Protein AF-A0A953ZDV0-F1 (afdb_monomer_lite)

Radius of gyration: 20.02 Å; chains: 1; bounding box: 56×31×41 Å

Structure (mmCIF, N/CA/C/O backbone):
data_AF-A0A953ZDV0-F1
#
_entry.id   AF-A0A953ZDV0-F1
#
loop_
_atom_site.group_PDB
_atom_site.id
_atom_site.type_symbol
_atom_site.label_atom_id
_atom_site.label_alt_id
_atom_site.label_comp_id
_atom_site.label_asym_id
_atom_site.label_entity_id
_atom_site.label_seq_id
_atom_site.pdbx_PDB_ins_code
_atom_site.Cartn_x
_atom_site.Cartn_y
_atom_site.Cartn_z
_atom_site.occupancy
_atom_site.B_iso_or_equiv
_atom_site.auth_seq_id
_atom_site.auth_comp_id
_atom_site.auth_asym_id
_atom_site.auth_atom_id
_atom_site.pdbx_PDB_model_num
ATOM 1 N N . ASP A 1 1 ? 22.641 19.130 -24.798 1.00 83.31 1 ASP A N 1
ATOM 2 C CA . ASP A 1 1 ? 21.832 18.069 -25.438 1.00 83.31 1 ASP A CA 1
ATOM 3 C C . ASP A 1 1 ? 20.433 17.945 -24.821 1.00 83.31 1 ASP A C 1
ATOM 5 O O . ASP A 1 1 ? 19.579 17.345 -25.453 1.00 83.31 1 ASP A O 1
ATOM 9 N N . GLY A 1 2 ? 20.171 18.546 -23.648 1.00 94.38 2 GLY A N 1
ATOM 10 C CA . GLY A 1 2 ? 18.855 18.499 -22.997 1.00 94.38 2 GLY A CA 1
ATOM 11 C C . GLY A 1 2 ? 18.671 17.290 -22.074 1.00 94.38 2 GLY A C 1
ATOM 12 O O . GLY A 1 2 ? 17.545 16.984 -21.696 1.00 94.38 2 GLY A O 1
ATOM 13 N N . SER A 1 3 ? 19.759 16.602 -21.723 1.00 89.69 3 SER A N 1
ATOM 14 C CA . SER A 1 3 ? 19.734 15.432 -20.847 1.00 89.69 3 SER A CA 1
ATOM 15 C C . SER A 1 3 ? 19.514 15.813 -19.377 1.00 89.69 3 SER A C 1
ATOM 17 O O . SER A 1 3 ? 20.119 16.760 -18.873 1.00 89.69 3 SER A O 1
ATOM 19 N N . TYR A 1 4 ? 18.694 15.027 -18.674 1.00 91.88 4 TYR A N 1
ATOM 20 C CA . TYR A 1 4 ? 18.466 15.112 -17.228 1.00 91.88 4 TYR A CA 1
ATOM 21 C C . TYR A 1 4 ? 18.733 13.753 -16.579 1.00 91.88 4 TYR A C 1
ATOM 23 O O . TYR A 1 4 ? 18.439 12.715 -17.171 1.00 91.88 4 TYR A O 1
ATOM 31 N N . PHE A 1 5 ? 19.254 13.754 -15.352 1.00 91.56 5 PHE A N 1
ATOM 32 C CA . PHE A 1 5 ? 19.425 12.549 -14.544 1.00 91.56 5 PHE A CA 1
ATOM 33 C C . PHE A 1 5 ? 18.809 12.753 -13.157 1.00 91.56 5 PHE A C 1
ATOM 35 O O . PHE A 1 5 ? 18.950 13.815 -12.553 1.00 91.56 5 PHE A O 1
ATOM 42 N N . GLY A 1 6 ? 18.093 11.736 -12.673 1.00 92.88 6 GLY A N 1
ATOM 43 C CA . GLY A 1 6 ? 17.549 11.701 -11.319 1.00 92.88 6 GLY A CA 1
ATOM 44 C C . GLY A 1 6 ? 18.525 10.995 -10.389 1.00 92.88 6 GLY A C 1
ATOM 45 O O . GLY A 1 6 ? 18.869 9.840 -10.632 1.00 92.88 6 GLY A O 1
ATOM 46 N N . VAL A 1 7 ? 18.967 11.682 -9.337 1.00 93.50 7 VAL A N 1
AT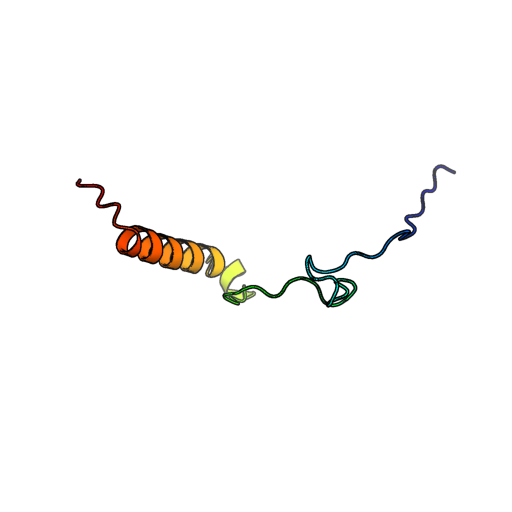OM 47 C CA . VAL A 1 7 ? 19.788 11.096 -8.271 1.00 93.50 7 VAL A CA 1
ATOM 48 C C . VAL A 1 7 ? 18.947 11.057 -7.001 1.00 93.50 7 VAL A C 1
ATOM 50 O O . VAL A 1 7 ? 18.445 12.109 -6.604 1.00 93.50 7 VAL A O 1
ATOM 53 N N . PRO A 1 8 ? 18.770 9.892 -6.357 1.00 91.19 8 PRO A N 1
ATOM 54 C CA . PRO A 1 8 ? 18.191 9.855 -5.023 1.00 91.19 8 PRO A CA 1
ATOM 55 C C . PRO A 1 8 ? 19.158 10.540 -4.050 1.00 91.19 8 PRO A C 1
ATOM 57 O O . PRO A 1 8 ? 20.328 10.169 -3.973 1.00 91.19 8 PRO A O 1
ATOM 60 N N . THR A 1 9 ? 18.689 11.565 -3.342 1.00 92.88 9 THR A N 1
ATOM 61 C CA . THR A 1 9 ? 19.522 12.345 -2.411 1.00 92.88 9 THR A CA 1
ATOM 62 C C . THR A 1 9 ? 19.237 12.028 -0.950 1.00 92.88 9 THR A C 1
ATOM 64 O O . THR A 1 9 ? 20.117 12.216 -0.124 1.00 92.88 9 THR A O 1
ATOM 67 N N . GLU A 1 10 ? 18.031 11.547 -0.635 1.00 91.50 10 GLU A N 1
ATOM 68 C CA . GLU A 1 10 ? 17.563 11.339 0.737 1.00 91.50 10 GLU A CA 1
ATOM 69 C C . GLU A 1 10 ? 16.770 10.033 0.868 1.00 91.50 10 GLU A C 1
ATOM 71 O O . GLU A 1 10 ? 16.050 9.633 -0.051 1.00 91.50 10 GLU A O 1
ATOM 76 N N . GLY A 1 11 ? 16.888 9.391 2.033 1.00 91.00 11 GLY A N 1
ATOM 77 C CA . GLY A 1 11 ? 16.136 8.192 2.407 1.00 91.00 11 GLY A CA 1
ATOM 78 C C . GLY A 1 11 ? 14.997 8.510 3.377 1.00 91.00 11 GLY A C 1
ATOM 79 O O . GLY A 1 11 ? 15.140 9.354 4.262 1.00 91.00 11 GLY A O 1
ATOM 80 N N . TYR A 1 12 ? 13.871 7.810 3.237 1.00 93.12 12 TYR A N 1
ATOM 81 C CA . TYR A 1 12 ? 12.693 7.996 4.086 1.00 93.12 12 TYR A CA 1
ATOM 82 C C . TYR A 1 12 ? 12.503 6.820 5.040 1.00 93.12 12 TYR A C 1
ATOM 84 O O . TYR A 1 12 ? 12.625 5.655 4.657 1.00 93.12 12 TYR A O 1
ATOM 92 N N . PHE A 1 13 ? 12.152 7.142 6.283 1.00 94.25 13 PHE A N 1
ATOM 93 C CA . PHE A 1 13 ? 11.915 6.175 7.348 1.00 94.25 13 PHE A CA 1
ATOM 94 C C . PHE A 1 13 ? 10.465 6.242 7.829 1.00 94.25 13 PHE A C 1
ATOM 96 O O . PHE A 1 13 ? 9.769 7.238 7.625 1.00 94.25 13 PHE A O 1
ATOM 103 N N . SER A 1 14 ? 10.007 5.177 8.485 1.00 93.75 14 SER A N 1
ATOM 104 C CA . SER A 1 14 ? 8.748 5.185 9.231 1.00 93.75 14 SER A CA 1
ATOM 105 C C . SER A 1 14 ? 8.728 6.300 10.282 1.00 93.75 14 SER A C 1
ATOM 107 O O . SER A 1 14 ? 9.771 6.763 10.737 1.00 93.75 14 SER A O 1
ATOM 109 N N . MET A 1 15 ? 7.531 6.705 10.720 1.00 92.88 15 MET A N 1
ATOM 110 C CA . MET A 1 15 ? 7.369 7.783 11.711 1.00 92.88 15 MET A CA 1
ATOM 111 C C . MET A 1 15 ? 8.076 7.498 13.045 1.00 92.88 15 MET A C 1
ATOM 113 O O . MET A 1 15 ? 8.454 8.423 13.754 1.00 92.88 15 MET A O 1
ATOM 117 N N . ASP A 1 16 ? 8.271 6.222 13.384 1.00 93.19 16 ASP A N 1
ATOM 118 C CA . ASP A 1 16 ? 9.024 5.792 14.564 1.00 93.19 16 ASP A CA 1
ATOM 119 C C . ASP A 1 16 ? 10.541 5.651 14.319 1.00 93.19 16 ASP A C 1
ATOM 121 O O . ASP A 1 16 ? 11.272 5.242 15.219 1.00 93.19 16 ASP A O 1
ATOM 125 N N . GLY A 1 17 ? 11.016 5.954 13.107 1.00 90.06 17 GLY A N 1
ATOM 126 C CA . GLY A 1 17 ? 12.415 5.882 12.683 1.00 90.06 17 GLY A CA 1
ATOM 127 C C . GLY A 1 17 ? 12.986 4.467 12.553 1.00 90.06 17 GLY A C 1
ATOM 128 O O . GLY A 1 17 ? 14.163 4.319 12.236 1.00 90.06 17 GLY A O 1
ATOM 129 N N . LYS A 1 18 ? 12.197 3.414 12.806 1.00 90.12 18 LYS A N 1
ATOM 130 C CA . LYS A 1 18 ? 12.716 2.038 12.911 1.00 90.12 18 LYS A CA 1
ATOM 131 C C . LYS A 1 18 ? 12.871 1.327 11.576 1.00 90.12 18 LYS A C 1
ATOM 133 O O . LYS A 1 18 ? 13.661 0.390 11.483 1.00 90.12 18 LYS A O 1
ATOM 138 N N . ARG A 1 19 ? 12.097 1.712 10.561 1.00 89.12 19 ARG A N 1
ATOM 139 C CA . ARG A 1 19 ? 12.090 1.051 9.253 1.00 89.12 19 ARG A CA 1
ATOM 140 C C . ARG A 1 19 ? 12.529 2.016 8.170 1.00 89.12 19 ARG A C 1
ATOM 142 O O . ARG A 1 19 ? 11.909 3.061 8.005 1.00 89.12 19 ARG A O 1
ATOM 149 N N . ASN A 1 20 ? 13.556 1.632 7.418 1.00 93.44 20 ASN A N 1
ATOM 150 C CA . ASN A 1 20 ? 13.859 2.254 6.134 1.00 93.44 20 ASN A CA 1
ATOM 151 C C . ASN A 1 20 ? 12.797 1.798 5.119 1.00 93.44 20 ASN A C 1
ATOM 153 O O . ASN A 1 20 ? 12.527 0.603 5.022 1.00 93.44 20 ASN A O 1
ATOM 157 N N . LEU A 1 21 ? 12.180 2.738 4.401 1.00 93.81 21 LEU A N 1
ATOM 158 C CA . LEU A 1 21 ? 11.166 2.435 3.387 1.00 93.81 21 LEU A CA 1
ATOM 159 C C . LEU A 1 21 ? 11.774 2.078 2.026 1.00 93.81 21 LEU A C 1
ATOM 161 O O . LEU A 1 21 ? 11.071 1.560 1.156 1.00 93.81 21 LEU A O 1
ATOM 165 N N . GLU A 1 22 ? 13.067 2.327 1.835 1.00 93.19 22 GLU A N 1
ATOM 166 C CA . GLU A 1 22 ? 13.801 1.930 0.641 1.00 93.19 22 GLU A CA 1
ATOM 167 C C . GLU A 1 22 ? 13.770 0.403 0.467 1.00 93.19 22 GLU A C 1
ATOM 169 O O . GLU A 1 22 ? 14.125 -0.348 1.373 1.00 93.19 22 GLU A O 1
ATOM 174 N N . ASN A 1 23 ? 13.325 -0.062 -0.704 1.00 91.25 23 ASN A N 1
ATOM 175 C CA . ASN A 1 23 ? 13.127 -1.480 -1.047 1.00 91.25 23 ASN A CA 1
ATOM 176 C C . ASN A 1 23 ? 12.119 -2.270 -0.177 1.00 91.25 23 ASN A C 1
ATOM 178 O O . ASN A 1 23 ? 11.901 -3.448 -0.453 1.00 91.25 23 ASN A O 1
ATOM 182 N N . ASP A 1 24 ? 11.479 -1.656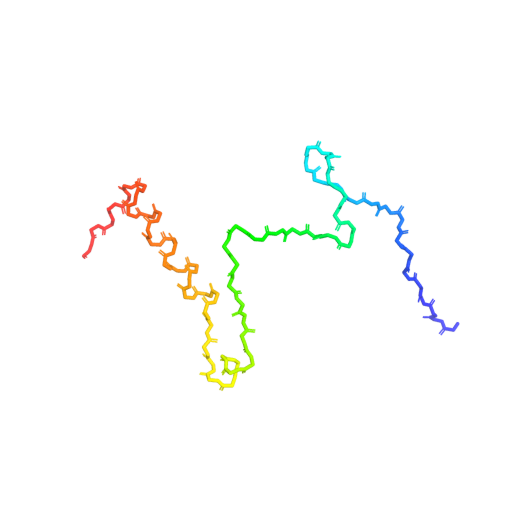 0.825 1.00 90.56 24 ASP A N 1
ATOM 183 C CA . ASP A 1 24 ? 10.531 -2.319 1.743 1.00 90.56 24 ASP A CA 1
ATOM 184 C C . ASP A 1 24 ? 9.088 -1.804 1.573 1.00 90.56 24 ASP A C 1
ATOM 186 O O . ASP A 1 24 ? 8.125 -2.574 1.614 1.00 90.56 2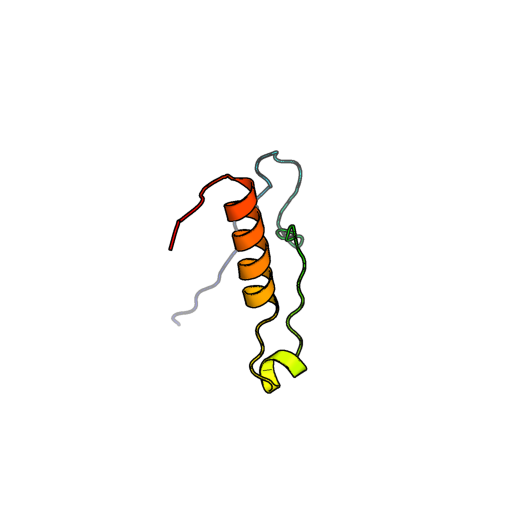4 ASP A O 1
ATOM 190 N N . GLY A 1 25 ? 8.920 -0.500 1.324 1.00 89.94 25 GLY A N 1
ATOM 191 C CA . GLY A 1 25 ? 7.613 0.132 1.150 1.00 89.94 25 GLY A CA 1
ATOM 192 C C . GLY A 1 25 ? 6.700 0.039 2.382 1.00 89.94 25 GLY A C 1
ATOM 193 O O . GLY A 1 25 ? 7.132 -0.175 3.518 1.00 89.94 25 GLY A O 1
ATOM 194 N N . VAL A 1 26 ? 5.395 0.222 2.163 1.00 92.00 26 VAL A N 1
ATOM 195 C CA . VAL A 1 26 ? 4.371 0.138 3.215 1.00 92.00 26 VAL A CA 1
ATOM 196 C C . VAL A 1 26 ? 3.514 -1.095 2.967 1.00 92.00 26 VAL A C 1
ATOM 198 O O . VAL A 1 26 ? 2.950 -1.269 1.888 1.00 92.00 26 VAL A O 1
ATOM 201 N N . ARG A 1 27 ? 3.427 -1.975 3.968 1.00 92.38 27 ARG A N 1
ATOM 202 C CA . ARG A 1 27 ? 2.542 -3.138 3.890 1.00 92.38 27 ARG A CA 1
ATOM 203 C C . ARG A 1 27 ? 1.105 -2.693 4.168 1.00 92.38 27 ARG A C 1
ATOM 205 O O . ARG A 1 27 ? 0.920 -1.949 5.127 1.00 92.38 27 ARG A O 1
ATOM 212 N N . PRO A 1 28 ? 0.120 -3.146 3.377 1.00 95.44 28 PRO A N 1
ATOM 213 C CA . PRO A 1 28 ? -1.278 -2.855 3.659 1.00 95.44 28 PRO A CA 1
ATOM 214 C C . PRO A 1 28 ? -1.744 -3.640 4.888 1.00 95.44 28 PRO A C 1
ATOM 216 O O . PRO A 1 28 ? -1.261 -4.752 5.123 1.00 95.44 28 PRO A O 1
ATOM 219 N N . ASP A 1 29 ? -2.712 -3.096 5.621 1.00 96.44 29 ASP A N 1
ATOM 220 C CA . ASP A 1 29 ? -3.372 -3.801 6.725 1.00 96.44 29 ASP A CA 1
ATOM 221 C C . ASP A 1 29 ? -4.167 -5.010 6.211 1.00 96.44 29 ASP A C 1
ATOM 223 O O . ASP A 1 29 ? -4.106 -6.100 6.780 1.00 96.44 29 ASP A O 1
ATOM 227 N N . ILE A 1 30 ? -4.840 -4.839 5.068 1.00 97.19 30 ILE A N 1
ATOM 228 C CA . ILE A 1 30 ? -5.572 -5.890 4.359 1.00 97.19 30 ILE A CA 1
ATOM 229 C C . ILE A 1 30 ? -4.963 -6.046 2.965 1.00 97.19 30 ILE A C 1
ATOM 231 O O . ILE A 1 30 ? -5.028 -5.151 2.122 1.00 97.19 30 ILE A O 1
ATOM 235 N N . ARG A 1 31 ? -4.330 -7.195 2.708 1.00 97.44 31 ARG A N 1
ATOM 236 C CA . ARG A 1 31 ? -3.700 -7.485 1.414 1.00 97.44 31 ARG A CA 1
ATOM 237 C C . ARG A 1 31 ? -4.691 -8.168 0.475 1.00 97.44 31 ARG A C 1
ATOM 239 O O . ARG A 1 31 ? -4.938 -9.361 0.620 1.00 97.44 31 ARG A O 1
ATOM 246 N N . ILE A 1 32 ? -5.145 -7.447 -0.546 1.00 97.62 32 ILE A N 1
ATOM 247 C CA . ILE A 1 32 ? -5.962 -7.989 -1.638 1.00 97.62 32 ILE A CA 1
ATOM 248 C C . ILE A 1 32 ? -5.170 -7.911 -2.942 1.00 97.62 32 ILE A C 1
ATOM 250 O O . ILE A 1 32 ? -4.750 -6.839 -3.369 1.00 97.62 32 ILE A O 1
ATOM 254 N N . ALA A 1 33 ? -4.916 -9.061 -3.564 1.00 96.94 33 ALA A N 1
ATOM 255 C CA . ALA A 1 33 ? -4.213 -9.109 -4.840 1.00 96.94 33 ALA A CA 1
ATOM 256 C C . ALA A 1 33 ? -5.188 -8.863 -5.998 1.00 96.94 33 ALA A C 1
ATOM 258 O O . ALA A 1 33 ? -6.241 -9.490 -6.062 1.00 96.94 33 ALA A O 1
ATOM 259 N N . LEU A 1 34 ? -4.802 -8.009 -6.948 1.00 97.25 34 LEU A N 1
ATOM 260 C CA . LEU A 1 34 ? -5.489 -7.882 -8.231 1.00 97.25 34 LEU A CA 1
ATOM 261 C C . LEU A 1 34 ? -4.889 -8.883 -9.225 1.00 97.25 34 LEU A C 1
ATOM 263 O O . LEU A 1 34 ? -3.731 -8.737 -9.629 1.00 97.25 34 LEU A O 1
ATOM 267 N N . SER A 1 35 ? -5.656 -9.900 -9.617 1.00 98.00 35 SER A N 1
ATOM 268 C CA . SER A 1 35 ? -5.184 -10.899 -10.579 1.00 98.00 35 SER A CA 1
ATOM 269 C C . SER A 1 35 ? -5.365 -10.439 -12.032 1.00 98.00 35 SER A C 1
ATOM 271 O O . SER A 1 35 ? -6.109 -9.503 -12.333 1.00 98.00 35 SER A O 1
ATOM 273 N N . ALA A 1 36 ? -4.688 -11.108 -12.970 1.00 98.06 36 ALA A N 1
ATOM 274 C CA . ALA A 1 36 ? -4.903 -10.871 -14.398 1.00 98.06 36 ALA A CA 1
ATOM 275 C C . ALA A 1 36 ? -6.342 -11.218 -14.828 1.00 98.06 36 ALA A C 1
ATOM 277 O O . ALA A 1 36 ? -6.939 -10.473 -15.602 1.00 98.06 36 ALA A O 1
ATOM 278 N N . GLU A 1 37 ? -6.901 -12.301 -14.279 1.00 98.31 37 GLU A N 1
ATOM 279 C CA . GLU A 1 37 ? -8.293 -12.723 -14.487 1.00 98.31 37 GLU A CA 1
ATOM 280 C C . GLU A 1 37 ? -9.266 -11.608 -14.091 1.00 98.31 37 GLU A C 1
ATOM 282 O O . GLU A 1 37 ? -10.179 -11.286 -14.845 1.00 98.31 37 GLU A O 1
ATOM 287 N N . ASP A 1 38 ? -9.036 -10.954 -12.949 1.00 98.31 38 ASP A N 1
ATOM 288 C CA . ASP A 1 38 ? -9.892 -9.859 -12.483 1.00 98.31 38 ASP A CA 1
ATOM 289 C C . ASP A 1 38 ? -9.853 -8.666 -13.434 1.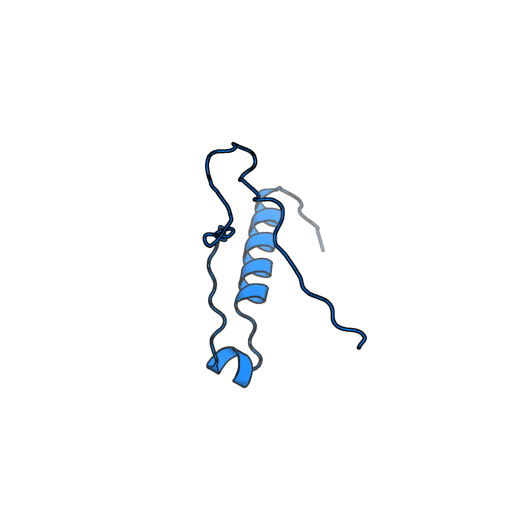00 98.31 38 ASP A C 1
ATOM 291 O O . ASP A 1 38 ? -10.893 -8.085 -13.740 1.00 98.31 38 ASP A O 1
ATOM 295 N N . ARG A 1 39 ? -8.682 -8.353 -14.003 1.00 97.06 39 ARG A N 1
ATOM 296 C CA . ARG A 1 39 ? -8.564 -7.288 -15.011 1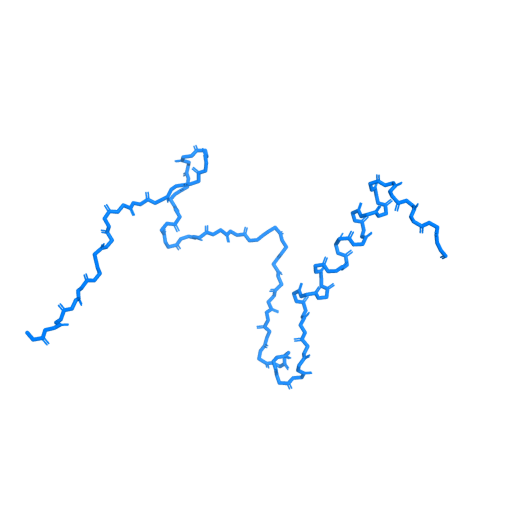.00 97.06 39 ARG A CA 1
ATOM 297 C C . ARG A 1 39 ? -9.314 -7.629 -16.295 1.00 97.06 39 ARG A C 1
ATOM 299 O O . ARG A 1 39 ? -9.966 -6.752 -16.858 1.00 97.06 39 ARG A O 1
ATOM 306 N N . VAL A 1 40 ? -9.245 -8.881 -16.750 1.00 98.31 40 VAL A N 1
ATOM 307 C CA . VAL A 1 40 ? -9.981 -9.356 -17.935 1.00 98.31 40 VAL A CA 1
ATOM 308 C C . VAL A 1 40 ? -11.489 -9.330 -17.680 1.00 98.31 40 VAL A C 1
ATOM 310 O O . VAL A 1 40 ? -12.250 -8.842 -18.515 1.00 98.31 40 VAL A O 1
ATOM 313 N N . ALA A 1 41 ? -11.912 -9.788 -16.503 1.00 98.25 41 ALA A N 1
ATOM 314 C CA . ALA A 1 41 ? -13.305 -9.830 -16.078 1.00 98.25 41 ALA A CA 1
ATOM 315 C C . ALA A 1 41 ? -13.854 -8.471 -15.599 1.00 98.25 41 ALA A C 1
ATOM 317 O O . ALA A 1 41 ? -15.031 -8.389 -15.254 1.00 98.25 41 ALA A O 1
ATOM 318 N N . LYS A 1 42 ? -13.029 -7.412 -15.575 1.00 97.69 42 LYS A N 1
ATOM 319 C CA . LYS A 1 42 ? -13.356 -6.080 -15.030 1.00 97.69 42 LYS A CA 1
ATOM 320 C C . LYS A 1 42 ? -13.891 -6.124 -13.589 1.00 97.69 42 LYS A C 1
ATOM 322 O O . LYS A 1 42 ? -14.791 -5.363 -13.241 1.00 97.69 42 LYS A O 1
ATOM 327 N N . ARG A 1 43 ? -13.340 -7.015 -12.763 1.00 98.25 43 ARG A N 1
ATOM 328 C CA . ARG A 1 43 ? -13.600 -7.084 -11.320 1.00 98.25 43 ARG A CA 1
ATOM 329 C C . ARG A 1 43 ? -12.539 -6.292 -10.564 1.00 98.25 43 ARG A C 1
ATOM 331 O O . ARG A 1 43 ? -11.368 -6.330 -10.941 1.00 98.25 43 ARG A O 1
ATOM 338 N N . ASP A 1 44 ? -12.943 -5.617 -9.493 1.00 98.25 44 ASP A N 1
ATOM 339 C CA . ASP A 1 44 ? -12.027 -4.907 -8.599 1.00 98.25 44 ASP A CA 1
ATOM 340 C C . ASP A 1 44 ? -12.180 -5.411 -7.156 1.00 98.25 44 ASP A C 1
ATOM 342 O O . ASP A 1 44 ? -12.888 -4.805 -6.350 1.00 98.25 44 ASP A O 1
ATOM 346 N N . PRO A 1 45 ? -11.500 -6.518 -6.806 1.00 98.25 45 PRO A N 1
ATOM 347 C CA . PRO A 1 45 ? -11.593 -7.080 -5.464 1.00 98.25 45 PRO A CA 1
ATOM 348 C C . PRO A 1 45 ? -11.043 -6.138 -4.382 1.00 98.25 45 PRO A C 1
ATOM 350 O O . PRO A 1 45 ? -11.416 -6.275 -3.221 1.00 98.25 45 PRO A O 1
ATOM 353 N N . GLN A 1 46 ? -10.162 -5.188 -4.729 1.00 98.25 46 GLN A N 1
ATOM 354 C CA . GLN A 1 46 ? -9.635 -4.224 -3.758 1.00 98.25 46 GLN A CA 1
ATOM 355 C C . GLN A 1 46 ? -10.706 -3.196 -3.384 1.00 98.25 46 GLN A C 1
ATOM 357 O O . GLN A 1 46 ? -10.854 -2.870 -2.207 1.00 98.25 46 GLN A O 1
ATOM 362 N N . LEU A 1 47 ? -11.466 -2.707 -4.370 1.00 98.25 47 LEU A N 1
ATOM 363 C CA . LEU A 1 47 ? -12.570 -1.781 -4.125 1.00 98.25 47 LEU A CA 1
ATOM 364 C C . LEU A 1 47 ? -13.733 -2.463 -3.395 1.00 98.25 47 LEU A C 1
ATOM 366 O O . LEU A 1 47 ? -14.272 -1.888 -2.450 1.00 98.25 47 LEU A O 1
ATOM 370 N N . ASP A 1 48 ? -14.087 -3.686 -3.795 1.00 98.19 48 ASP A N 1
ATOM 371 C CA . ASP A 1 48 ? -15.152 -4.459 -3.146 1.00 98.19 48 ASP A CA 1
ATOM 372 C C . ASP A 1 48 ? -14.857 -4.668 -1.652 1.00 98.19 48 ASP A C 1
ATOM 374 O O . ASP A 1 48 ? -15.722 -4.447 -0.798 1.00 98.19 48 ASP A O 1
ATOM 378 N N . GLU A 1 49 ? -13.612 -5.023 -1.325 1.00 98.12 49 GLU A N 1
ATOM 379 C CA . GLU A 1 49 ? -13.173 -5.197 0.057 1.00 98.12 49 GLU A CA 1
ATOM 380 C C . GLU A 1 49 ? -13.162 -3.875 0.832 1.00 98.12 49 GLU A C 1
ATOM 382 O O . GLU A 1 49 ? -13.638 -3.825 1.966 1.00 98.12 49 GLU A O 1
ATOM 387 N N . ALA A 1 50 ? -12.685 -2.784 0.226 1.00 97.81 50 ALA A N 1
ATOM 388 C CA . ALA A 1 50 ? -12.702 -1.469 0.864 1.00 97.81 50 ALA A CA 1
ATOM 389 C C . ALA A 1 50 ? -14.134 -1.025 1.214 1.00 97.81 50 ALA A C 1
ATOM 391 O O . ALA A 1 50 ? -14.381 -0.534 2.316 1.00 97.81 50 ALA A O 1
ATOM 392 N N . ILE A 1 51 ? -15.098 -1.250 0.312 1.00 98.00 51 ILE A N 1
ATOM 393 C CA . ILE A 1 51 ? -16.516 -0.952 0.556 1.00 98.00 51 ILE A CA 1
ATOM 394 C C . ILE A 1 51 ? -17.060 -1.805 1.705 1.00 98.00 51 ILE A C 1
ATOM 396 O O . ILE A 1 51 ? -17.804 -1.292 2.542 1.00 98.00 51 ILE A O 1
ATOM 400 N N . ARG A 1 52 ? -16.718 -3.099 1.749 1.00 97.69 52 ARG A N 1
ATOM 401 C CA . ARG A 1 52 ? -17.141 -4.003 2.826 1.00 97.69 52 ARG A CA 1
ATOM 402 C C . ARG A 1 52 ? -16.632 -3.521 4.185 1.00 97.69 52 ARG A C 1
ATOM 404 O O . ARG A 1 52 ? -17.437 -3.362 5.098 1.00 97.69 52 ARG A O 1
ATOM 411 N N . VAL A 1 53 ? -15.331 -3.249 4.291 1.00 97.19 53 VAL A N 1
ATOM 412 C CA . VAL A 1 53 ? -14.683 -2.795 5.533 1.00 97.19 53 VAL A CA 1
ATOM 413 C C . VAL A 1 53 ? -15.300 -1.485 6.017 1.00 97.19 53 VAL A C 1
ATOM 415 O O . VAL A 1 53 ? -15.705 -1.395 7.171 1.00 97.19 53 VAL A O 1
ATOM 418 N N . ILE A 1 54 ? -15.473 -0.502 5.129 1.00 96.38 54 ILE A N 1
ATOM 419 C CA . ILE A 1 54 ? -16.068 0.789 5.504 1.00 96.38 54 ILE A CA 1
ATOM 420 C C . ILE A 1 54 ? -17.518 0.619 5.972 1.00 96.38 54 ILE A C 1
ATOM 422 O O . ILE A 1 54 ? -17.920 1.240 6.950 1.00 96.38 54 ILE A O 1
ATOM 426 N N . LYS A 1 55 ? -18.321 -0.230 5.319 1.00 96.31 55 LYS A N 1
ATOM 427 C CA . LYS A 1 55 ? -19.695 -0.505 5.774 1.00 96.31 55 LYS A CA 1
ATOM 428 C C . LYS A 1 55 ? -19.721 -1.102 7.182 1.00 96.31 55 LYS A C 1
ATOM 430 O O . LYS A 1 55 ? -20.555 -0.700 7.987 1.00 96.31 55 LYS A O 1
ATOM 435 N N . GLU A 1 56 ? -18.815 -2.027 7.483 1.00 95.56 56 GLU A N 1
ATOM 436 C CA . GLU A 1 56 ? -18.684 -2.608 8.823 1.00 95.56 56 GLU A CA 1
ATOM 437 C C . GLU A 1 56 ? -18.283 -1.546 9.853 1.00 95.56 56 GLU A C 1
ATOM 439 O O . GLU A 1 56 ? -18.921 -1.444 10.902 1.00 95.56 56 GLU A O 1
ATOM 444 N N . GLU A 1 57 ? -17.304 -0.699 9.530 1.00 94.19 57 GLU A N 1
ATOM 445 C CA . GLU A 1 57 ? -16.875 0.403 10.394 1.00 94.19 57 GLU A CA 1
ATOM 446 C C . GLU A 1 57 ? -18.002 1.405 10.670 1.00 94.19 57 GLU A C 1
ATOM 448 O O . GLU A 1 57 ? -18.181 1.788 11.822 1.00 94.19 57 GLU A O 1
ATOM 453 N N . LEU A 1 58 ? -18.804 1.769 9.663 1.00 93.56 58 LEU A N 1
ATOM 454 C CA . LEU A 1 58 ? -19.952 2.671 9.826 1.00 93.56 58 LEU A CA 1
ATOM 455 C C . LEU A 1 58 ? -21.040 2.073 10.728 1.00 93.56 58 LEU A C 1
ATOM 457 O O . LEU A 1 58 ? -21.599 2.759 11.582 1.00 93.56 58 LEU A O 1
ATOM 461 N N . THR A 1 59 ? -21.323 0.774 10.587 1.00 91.19 59 THR A N 1
ATOM 462 C CA . THR A 1 59 ? -22.272 0.102 11.490 1.00 91.19 59 THR A CA 1
ATOM 463 C C . THR A 1 59 ? -21.738 -0.000 12.919 1.00 91.19 59 THR A C 1
ATOM 465 O O . THR A 1 59 ? -22.509 0.097 13.873 1.00 91.19 59 THR A O 1
ATOM 468 N N . ALA A 1 60 ? -20.421 -0.164 13.084 1.00 83.50 60 ALA A N 1
ATOM 469 C CA . ALA A 1 60 ? -19.767 -0.258 14.385 1.00 83.50 60 ALA A CA 1
ATOM 470 C C . ALA A 1 60 ? -19.588 1.109 15.069 1.00 83.50 60 ALA A C 1
ATOM 472 O O . ALA A 1 60 ? -19.624 1.180 16.297 1.00 83.50 60 ALA A O 1
ATOM 473 N N . SER A 1 61 ? -19.415 2.188 14.299 1.00 79.38 61 SER A N 1
ATOM 474 C CA . SER A 1 61 ? -19.274 3.558 14.808 1.00 79.38 61 SER A CA 1
ATOM 475 C C . SER A 1 61 ? -20.603 4.182 15.254 1.00 79.38 61 SER A C 1
ATOM 477 O O . SER A 1 61 ? -20.592 5.243 15.876 1.00 79.38 61 SER A O 1
ATOM 479 N N . GLY A 1 62 ? -21.736 3.509 15.017 1.00 64.94 62 GLY A N 1
ATOM 480 C CA . GLY A 1 62 ? -23.053 3.922 15.504 1.00 64.94 62 GLY A CA 1
ATOM 481 C C . GLY A 1 62 ? -23.731 5.012 14.670 1.00 64.94 62 GLY A C 1
ATOM 482 O O . GLY A 1 62 ? -24.732 5.568 15.118 1.00 64.94 62 GLY A O 1
ATOM 483 N N . GLU A 1 63 ? -23.240 5.308 13.463 1.00 64.25 63 GLU A N 1
ATOM 484 C CA . GLU A 1 63 ? -23.977 6.132 12.500 1.00 64.25 63 GLU A CA 1
ATOM 485 C C . GLU A 1 63 ? -25.070 5.287 11.826 1.00 64.25 63 GLU A C 1
ATOM 487 O O . GLU A 1 63 ? -24.939 4.791 10.708 1.00 64.25 63 GLU A O 1
ATOM 492 N N . THR A 1 64 ? -26.183 5.106 12.539 1.00 53.19 64 THR A N 1
ATOM 493 C CA . THR A 1 64 ? -27.469 4.734 11.944 1.00 53.19 64 THR A CA 1
ATOM 494 C C . THR A 1 64 ? -27.957 5.890 11.078 1.00 53.19 64 THR A C 1
ATOM 496 O O . THR A 1 64 ? -28.534 6.848 11.591 1.00 53.19 64 THR A O 1
ATOM 499 N N . THR A 1 65 ? -27.742 5.808 9.769 1.00 59.94 65 THR A N 1
ATOM 500 C CA . THR A 1 65 ? -28.544 6.584 8.820 1.00 59.94 65 THR A CA 1
ATOM 501 C C . THR A 1 65 ? -29.823 5.795 8.563 1.00 59.94 65 THR A C 1
ATOM 503 O O . THR A 1 65 ? -29.802 4.796 7.848 1.00 59.94 65 THR A O 1
ATOM 506 N N . ASP A 1 66 ? -30.906 6.214 9.221 1.00 53.97 66 ASP A N 1
ATOM 507 C CA . ASP A 1 66 ? -32.279 5.857 8.856 1.00 53.97 66 ASP A CA 1
ATOM 508 C C . ASP A 1 66 ? -32.548 6.322 7.416 1.00 53.97 66 ASP A C 1
ATOM 510 O O . ASP A 1 66 ? -32.571 7.528 7.172 1.00 53.97 66 ASP A O 1
ATOM 514 N N . GLU A 1 67 ? -32.781 5.381 6.497 1.00 43.62 67 GLU A N 1
ATOM 515 C CA . GLU A 1 67 ? -33.691 5.515 5.343 1.00 43.62 67 GLU A CA 1
ATOM 516 C C . GLU A 1 67 ? -34.349 4.164 5.024 1.00 43.62 67 GLU A C 1
ATOM 518 O O . GLU A 1 67 ? -33.624 3.144 4.922 1.00 43.62 67 GLU A O 1
#

Secondary structure (DSSP, 8-state):
------------B-TTS--B-TTT----SS-----HHHHHTT--HHHHHHHHHHHHHHHHHT-----

pLDDT: mean 90.86, std 11.6, range [43.62, 98.31]

Foldseek 3Di:
DPDDDDDDDDWDADPVRPDTCVVPNDDDPDDDDDDPVCVVVVHDPVVVVVVVVVVVVCVVVPPPPDD

Seque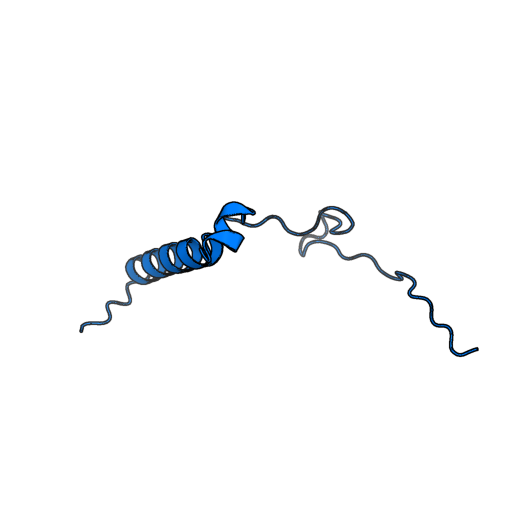nce (67 aa):
DGSYFGVPTEGYFSMDGKRNLENDGVRPDIRIALSAEDRVAKRDPQLDEAIRVIKEELTASGETTDE